Protein AF-A0A1W9Q4X2-F1 (afdb_monomer)

Mean predicted aligned error: 19.1 Å

Structure (mmCIF, N/CA/C/O backbone):
data_AF-A0A1W9Q4X2-F1
#
_entry.id   AF-A0A1W9Q4X2-F1
#
loop_
_atom_site.group_PDB
_atom_site.id
_atom_site.type_symbol
_atom_site.label_atom_id
_atom_site.label_alt_id
_atom_site.label_comp_id
_atom_site.label_asym_id
_atom_site.label_entity_id
_atom_site.label_seq_id
_atom_site.pdbx_PDB_ins_code
_atom_site.Cartn_x
_atom_site.Cartn_y
_atom_site.Cartn_z
_atom_site.occupancy
_atom_site.B_iso_or_equiv
_atom_site.auth_seq_id
_atom_site.auth_comp_id
_atom_site.auth_asym_id
_atom_site.auth_atom_id
_atom_site.pdbx_PDB_model_num
ATOM 1 N N . MET A 1 1 ? 19.276 25.534 -50.585 1.00 35.81 1 MET A N 1
ATOM 2 C CA . MET A 1 1 ? 17.822 25.515 -50.308 1.00 35.81 1 MET A CA 1
ATOM 3 C C . MET A 1 1 ? 17.711 25.171 -48.817 1.00 35.81 1 MET A C 1
ATOM 5 O O . MET A 1 1 ? 17.959 24.020 -48.511 1.00 35.81 1 MET A O 1
ATOM 9 N N . ASN A 1 2 ? 17.671 26.070 -47.815 1.00 31.16 2 ASN A N 1
ATOM 10 C CA . ASN A 1 2 ? 16.910 27.324 -47.585 1.00 31.16 2 ASN A CA 1
ATOM 11 C C . ASN A 1 2 ? 15.407 27.101 -47.837 1.00 31.16 2 ASN A C 1
ATOM 13 O O . ASN A 1 2 ? 15.101 26.752 -48.972 1.00 31.16 2 ASN A O 1
ATOM 17 N N . VAL A 1 3 ? 14.436 27.226 -46.909 1.00 37.56 3 VAL A N 1
ATOM 18 C CA . VAL A 1 3 ? 14.216 27.981 -45.633 1.00 37.56 3 VAL A CA 1
ATOM 19 C C . VAL A 1 3 ? 13.050 27.284 -44.840 1.00 37.56 3 VAL A C 1
ATOM 21 O O . VAL A 1 3 ? 12.374 26.455 -45.450 1.00 37.56 3 VAL A O 1
ATOM 24 N N . PRO A 1 4 ? 12.803 27.556 -43.529 1.00 55.88 4 PRO A N 1
ATOM 25 C CA . PRO A 1 4 ? 11.889 26.821 -42.626 1.00 55.88 4 PRO A CA 1
ATOM 26 C C . PRO A 1 4 ? 10.492 27.475 -42.453 1.00 55.88 4 PRO A C 1
ATOM 28 O O . PRO A 1 4 ? 10.230 28.524 -43.040 1.00 55.88 4 PRO A O 1
ATOM 31 N N . PRO A 1 5 ? 9.598 26.882 -41.634 1.00 39.66 5 PRO A N 1
ATOM 32 C CA . PRO A 1 5 ? 8.808 27.662 -40.659 1.00 39.66 5 PRO A CA 1
ATOM 33 C C . PRO A 1 5 ? 8.647 26.896 -39.322 1.00 39.66 5 PRO A C 1
ATOM 35 O O . PRO A 1 5 ? 8.746 25.677 -39.290 1.00 39.66 5 PRO A O 1
ATOM 38 N N . GLY A 1 6 ? 8.385 27.476 -38.159 1.00 32.50 6 GLY A N 1
ATOM 39 C CA . GLY A 1 6 ? 8.156 28.844 -37.726 1.00 32.50 6 GLY A CA 1
ATOM 40 C C . GLY A 1 6 ? 8.097 28.788 -36.194 1.00 32.50 6 GLY A C 1
ATOM 41 O O . GLY A 1 6 ? 7.530 27.854 -35.628 1.00 32.50 6 GLY A O 1
ATOM 42 N N . GLN A 1 7 ? 8.769 29.732 -35.539 1.00 39.53 7 GLN A N 1
ATOM 43 C CA . GLN A 1 7 ? 8.581 30.021 -34.120 1.00 39.53 7 GLN A CA 1
ATOM 44 C C . GLN A 1 7 ? 7.179 30.588 -33.926 1.00 39.53 7 GLN A C 1
ATOM 46 O O . GLN A 1 7 ? 6.786 31.483 -34.671 1.00 39.53 7 GLN A O 1
ATOM 51 N N . GLU A 1 8 ? 6.474 30.126 -32.898 1.00 34.91 8 GLU A N 1
ATOM 52 C CA . GLU A 1 8 ? 5.373 30.886 -32.319 1.00 34.91 8 GLU A CA 1
ATOM 53 C C . GLU A 1 8 ? 5.649 31.067 -30.829 1.00 34.91 8 GLU A C 1
ATOM 55 O O . GLU A 1 8 ? 5.630 30.130 -30.028 1.00 34.91 8 GLU A O 1
ATOM 60 N N . ASP A 1 9 ? 5.997 32.310 -30.513 1.00 32.16 9 ASP A N 1
ATOM 61 C CA . ASP A 1 9 ? 6.190 32.861 -29.188 1.00 32.16 9 ASP A CA 1
ATOM 62 C C . ASP A 1 9 ? 4.875 32.852 -28.401 1.00 32.16 9 ASP A C 1
ATOM 64 O O . ASP A 1 9 ? 3.871 33.411 -28.840 1.00 32.16 9 ASP A O 1
ATOM 68 N N . PHE A 1 10 ? 4.899 32.323 -27.178 1.00 33.25 10 PHE A N 1
ATOM 69 C CA . PHE A 1 10 ? 3.887 32.631 -26.168 1.00 33.25 10 PHE A CA 1
ATOM 70 C C . PHE A 1 10 ? 4.553 33.276 -24.957 1.00 33.25 10 PHE A C 1
ATOM 72 O O . PHE A 1 10 ? 4.789 32.658 -23.922 1.00 33.25 10 PHE A O 1
ATOM 79 N N . SER A 1 11 ? 4.839 34.569 -25.108 1.00 37.41 11 SER A N 1
ATOM 80 C CA . SER A 1 11 ? 5.006 35.490 -23.990 1.00 37.41 11 SER A CA 1
ATOM 81 C C . SER A 1 11 ? 3.720 36.306 -23.835 1.00 37.41 11 SER A C 1
ATOM 83 O O . SER A 1 11 ? 3.443 37.220 -24.613 1.00 37.41 11 SER A O 1
ATOM 85 N N . SER A 1 12 ? 2.901 35.962 -22.839 1.00 31.00 12 SER A N 1
ATOM 86 C CA . SER A 1 12 ? 1.953 36.894 -22.215 1.00 31.00 12 SER A CA 1
ATOM 87 C C . SER A 1 12 ? 1.504 36.398 -20.839 1.00 31.00 12 SER A C 1
ATOM 89 O O . SER A 1 12 ? 1.129 35.245 -20.663 1.00 31.00 12 SER A O 1
ATOM 91 N N . ALA A 1 13 ? 1.615 37.315 -19.878 1.00 34.28 13 ALA A N 1
ATOM 92 C CA . ALA A 1 13 ? 1.540 37.204 -18.415 1.00 34.28 13 ALA A CA 1
ATOM 93 C C . ALA A 1 13 ? 0.113 36.855 -17.876 1.00 34.28 13 ALA A C 1
ATOM 95 O O . ALA A 1 13 ? -0.794 36.770 -18.702 1.00 34.28 13 ALA A O 1
ATOM 96 N N . PRO A 1 14 ? -0.169 36.686 -16.550 1.00 34.06 14 PRO A N 1
ATOM 97 C CA . PRO A 1 14 ? 0.262 37.556 -15.442 1.00 34.06 14 PRO A CA 1
ATOM 98 C C . PRO A 1 14 ? 0.731 36.854 -14.147 1.00 34.06 14 PRO A C 1
ATOM 100 O O . PRO A 1 14 ? 0.472 35.684 -13.882 1.00 34.06 14 PRO A O 1
ATOM 103 N N . GLY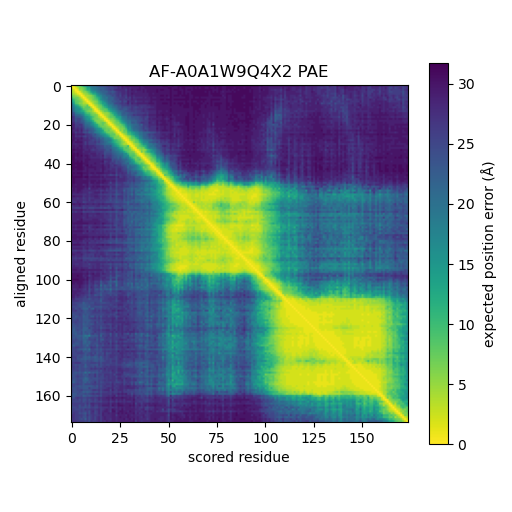 A 1 15 ? 1.436 37.631 -13.320 1.00 36.84 15 GLY A N 1
ATOM 104 C CA . GLY A 1 15 ? 2.062 37.206 -12.072 1.00 36.84 15 GLY A CA 1
ATOM 105 C C . GLY A 1 15 ? 1.114 36.615 -11.026 1.00 36.84 15 GLY A C 1
ATOM 106 O O . GLY A 1 15 ? 0.047 37.156 -10.727 1.00 36.84 15 GLY A O 1
ATOM 107 N N . LEU A 1 16 ? 1.576 35.532 -10.404 1.00 33.09 16 LEU A N 1
ATOM 108 C CA . LEU A 1 16 ? 0.992 34.971 -9.196 1.00 33.09 16 LEU A CA 1
ATOM 109 C C . LEU A 1 16 ? 1.580 35.681 -7.977 1.00 33.09 16 LEU A C 1
ATOM 111 O O . LEU A 1 16 ? 2.773 35.627 -7.685 1.00 33.09 16 LEU A O 1
ATOM 115 N N . ARG A 1 17 ? 0.687 36.402 -7.301 1.00 33.47 17 ARG A N 1
ATOM 116 C CA . ARG A 1 17 ? 0.912 37.104 -6.043 1.00 33.47 17 ARG A CA 1
ATOM 117 C C . ARG A 1 17 ? 1.343 36.095 -4.979 1.00 33.47 17 ARG A C 1
ATOM 119 O O . ARG A 1 17 ? 0.673 35.085 -4.778 1.00 33.47 17 ARG A O 1
ATOM 126 N N . ALA A 1 18 ? 2.416 36.422 -4.266 1.00 36.62 18 ALA A N 1
ATOM 127 C CA . ALA A 1 18 ? 2.775 35.782 -3.012 1.00 36.62 18 ALA A CA 1
ATOM 128 C C . ALA A 1 18 ? 1.631 35.979 -2.003 1.00 36.62 18 ALA A C 1
ATOM 130 O O . ALA A 1 18 ? 1.396 37.084 -1.512 1.00 36.62 18 ALA A O 1
ATOM 131 N N . GLY A 1 19 ? 0.887 34.907 -1.741 1.00 29.67 19 GLY A N 1
ATOM 132 C CA . GLY A 1 19 ? -0.029 34.798 -0.616 1.00 29.67 19 GLY A CA 1
ATOM 133 C C . GLY A 1 19 ? 0.711 34.170 0.555 1.00 29.67 19 GLY A C 1
ATOM 134 O O . GLY A 1 19 ? 0.976 32.973 0.549 1.00 29.67 19 GLY A O 1
ATOM 135 N N . LEU A 1 20 ? 1.065 35.008 1.525 1.00 35.72 20 LEU A N 1
ATOM 136 C CA . LEU A 1 20 ? 1.594 34.638 2.833 1.00 35.72 20 LEU A CA 1
ATOM 137 C C . LEU A 1 20 ? 0.620 33.672 3.530 1.00 35.72 20 LEU A C 1
ATOM 139 O O . LEU A 1 20 ? -0.484 34.075 3.895 1.00 35.72 20 LEU A O 1
ATOM 143 N N . PHE A 1 21 ? 1.029 32.419 3.739 1.00 29.80 21 PHE A N 1
ATOM 144 C CA . PHE A 1 21 ? 0.463 31.591 4.802 1.00 29.80 21 PHE A CA 1
ATOM 145 C C . PHE A 1 21 ? 1.295 31.835 6.056 1.00 29.80 21 PHE A C 1
ATOM 147 O O . PHE A 1 21 ? 2.492 31.556 6.084 1.00 29.80 21 PHE A O 1
ATOM 154 N N . GLY A 1 22 ? 0.646 32.450 7.042 1.00 31.61 22 GLY A N 1
ATOM 155 C CA . GLY A 1 22 ? 1.240 32.825 8.312 1.00 31.61 22 GLY A CA 1
ATOM 156 C C . GLY A 1 22 ? 1.728 31.623 9.110 1.00 31.61 22 GLY A C 1
ATOM 157 O O . GLY A 1 22 ? 1.043 30.608 9.223 1.00 31.61 22 GLY A O 1
ATOM 158 N N . ASP A 1 23 ? 2.931 31.789 9.647 1.00 37.06 23 ASP A N 1
ATOM 159 C CA . ASP A 1 23 ? 3.321 31.522 11.029 1.00 37.06 23 ASP A CA 1
ATOM 160 C C . ASP A 1 23 ? 2.471 30.480 11.774 1.00 37.06 23 ASP A C 1
ATOM 162 O O . ASP A 1 23 ? 1.586 30.811 12.566 1.00 37.06 23 ASP A O 1
ATOM 166 N N . LEU A 1 24 ? 2.810 29.200 11.592 1.00 37.62 24 LEU A N 1
ATOM 167 C CA . LEU A 1 24 ? 2.595 28.208 12.641 1.00 37.62 24 LEU A CA 1
ATOM 168 C C . LEU A 1 24 ? 3.868 28.158 13.485 1.00 37.62 24 LEU A C 1
ATOM 170 O O . LEU A 1 24 ? 4.913 27.666 13.059 1.00 37.62 24 LEU A O 1
ATOM 174 N N . SER A 1 25 ? 3.770 28.768 14.663 1.00 33.81 25 SER A N 1
ATOM 175 C CA . SER A 1 25 ? 4.861 28.961 15.604 1.00 33.81 25 SER A CA 1
ATOM 176 C C . SER A 1 25 ? 5.531 27.647 15.994 1.00 33.81 25 SER A C 1
ATOM 178 O O . SER A 1 25 ? 4.869 26.670 16.346 1.00 33.81 25 SER A O 1
ATOM 180 N N . ALA A 1 26 ? 6.859 27.697 16.026 1.00 43.28 26 ALA A N 1
ATOM 181 C CA . ALA A 1 26 ? 7.715 26.780 16.753 1.00 43.28 26 ALA A CA 1
ATOM 182 C C . ALA A 1 26 ? 7.256 26.621 18.212 1.00 43.28 26 ALA A C 1
ATOM 184 O O . ALA A 1 26 ? 7.117 27.603 18.940 1.00 43.28 26 ALA A O 1
ATOM 185 N N . GLY A 1 27 ? 7.063 25.375 18.632 1.00 43.72 27 GLY A N 1
ATOM 186 C CA . GLY A 1 27 ? 6.707 25.033 20.003 1.00 43.72 27 GLY A CA 1
ATOM 187 C C . GLY A 1 27 ? 6.200 23.605 20.086 1.00 43.72 27 GLY A C 1
ATOM 188 O O . GLY A 1 27 ? 4.998 23.399 20.141 1.00 43.72 27 GLY A O 1
ATOM 189 N N . ASP A 1 28 ? 7.121 22.646 19.953 1.00 33.59 28 ASP A N 1
ATOM 190 C CA . ASP A 1 28 ? 7.201 21.412 20.753 1.00 33.59 28 ASP A CA 1
ATOM 191 C C . ASP A 1 28 ? 7.980 20.342 19.984 1.00 33.59 28 ASP A C 1
ATOM 193 O O . ASP A 1 28 ? 7.478 19.552 19.185 1.00 33.59 28 ASP A O 1
ATOM 197 N N . THR A 1 29 ? 9.283 20.342 20.244 1.00 42.09 29 THR A N 1
ATOM 198 C CA . THR A 1 29 ? 10.215 19.273 19.908 1.00 42.09 29 THR A CA 1
ATOM 199 C C . THR A 1 29 ? 9.759 17.956 20.531 1.00 42.09 29 THR A C 1
ATOM 201 O O . THR A 1 29 ? 9.874 17.769 21.740 1.00 42.09 29 THR A O 1
ATOM 204 N N . CYS A 1 30 ? 9.320 17.011 19.705 1.00 34.38 30 CYS A N 1
ATOM 205 C CA . CYS A 1 30 ? 9.275 15.596 20.063 1.00 34.38 30 CYS A CA 1
ATOM 206 C C . CYS A 1 30 ? 10.410 14.872 19.319 1.00 34.38 30 CYS A C 1
ATOM 208 O O . CYS A 1 30 ? 10.348 14.744 18.095 1.00 34.38 30 CYS A O 1
ATOM 210 N N . PRO A 1 31 ? 11.469 14.416 20.014 1.00 41.41 31 PRO A N 1
ATOM 211 C CA . PRO A 1 31 ? 12.578 13.723 19.386 1.00 41.41 31 PRO A CA 1
ATOM 212 C C . PRO A 1 31 ? 12.198 12.251 19.233 1.00 41.41 31 PRO A C 1
ATOM 214 O O . PRO A 1 31 ? 12.458 11.440 20.119 1.00 41.41 31 PRO A O 1
ATOM 217 N N . LEU A 1 32 ? 11.584 11.885 18.111 1.00 39.34 32 LEU A N 1
ATOM 218 C CA . LEU A 1 32 ? 11.519 10.483 17.715 1.00 39.34 32 LEU A CA 1
ATOM 219 C C . LEU A 1 32 ? 12.571 10.231 16.649 1.00 39.34 32 LEU A C 1
ATOM 221 O O . LEU A 1 32 ? 12.445 10.604 15.486 1.00 39.34 32 LEU A O 1
ATOM 225 N N . ARG A 1 33 ? 13.656 9.627 17.134 1.00 32.47 33 ARG A N 1
ATOM 226 C CA . ARG A 1 33 ? 14.722 9.035 16.343 1.00 32.47 33 ARG A CA 1
ATOM 227 C C . ARG A 1 33 ? 14.098 8.105 15.310 1.00 32.47 33 ARG A C 1
ATOM 229 O O . ARG A 1 33 ? 13.441 7.130 15.662 1.00 32.47 33 ARG A O 1
ATOM 236 N N . ILE A 1 34 ? 14.344 8.434 14.050 1.00 34.91 34 ILE A N 1
ATOM 237 C CA . ILE A 1 34 ? 14.259 7.517 12.924 1.00 34.91 34 ILE A CA 1
ATOM 238 C C . ILE A 1 34 ? 15.285 6.420 13.222 1.00 34.91 34 ILE A C 1
ATOM 240 O O . ILE A 1 34 ? 16.482 6.632 13.051 1.00 34.91 34 ILE A O 1
ATOM 244 N N . LEU A 1 35 ? 14.827 5.302 13.779 1.00 36.19 35 LEU A N 1
ATOM 245 C CA . LEU A 1 35 ? 15.576 4.056 13.749 1.00 36.19 35 LEU A CA 1
ATOM 246 C C . LEU A 1 35 ? 15.017 3.233 12.592 1.00 36.19 35 LEU A C 1
ATOM 248 O O . LEU A 1 35 ? 13.874 2.782 12.623 1.00 36.19 35 LEU A O 1
ATOM 252 N N . ASP A 1 36 ? 15.859 3.132 11.569 1.00 30.41 36 ASP A N 1
ATOM 253 C CA . ASP A 1 36 ? 16.130 1.916 10.812 1.00 30.41 36 ASP A CA 1
ATOM 254 C C . ASP A 1 36 ? 14.921 1.244 10.157 1.00 30.41 36 ASP A C 1
ATOM 256 O O . ASP A 1 36 ? 14.507 0.127 10.463 1.00 30.41 36 ASP A O 1
ATOM 260 N N . PHE A 1 37 ? 14.414 1.930 9.135 1.00 36.59 37 PHE A N 1
ATOM 261 C CA . PHE A 1 37 ? 13.802 1.274 7.991 1.00 36.59 37 PHE A CA 1
ATOM 262 C C . PHE A 1 37 ? 14.929 0.598 7.199 1.00 36.59 37 PHE A C 1
ATOM 264 O O . PHE A 1 37 ? 15.594 1.279 6.429 1.00 36.59 37 PHE A O 1
ATOM 271 N N . VAL A 1 38 ? 15.198 -0.688 7.448 1.00 38.19 38 VAL A N 1
ATOM 272 C CA . VAL A 1 38 ? 15.688 -1.694 6.479 1.00 38.19 38 VAL A CA 1
ATOM 273 C C . VAL A 1 38 ? 16.029 -2.996 7.217 1.00 38.19 38 VAL A C 1
ATOM 275 O O . VAL A 1 38 ? 16.723 -3.007 8.225 1.00 38.19 38 VAL A O 1
ATOM 278 N N . GLU A 1 39 ? 15.559 -4.098 6.630 1.00 44.16 39 GLU A N 1
ATOM 279 C CA . GLU A 1 39 ? 15.935 -5.492 6.905 1.00 44.16 39 GLU A CA 1
ATOM 280 C C . GLU A 1 39 ? 15.103 -6.300 7.918 1.00 44.16 39 GLU A C 1
ATOM 282 O O . GLU A 1 39 ? 15.622 -6.992 8.789 1.00 44.16 39 GLU A O 1
ATOM 287 N N . LEU A 1 40 ? 13.787 -6.370 7.686 1.00 36.53 40 LEU A N 1
ATOM 288 C CA . LEU A 1 40 ? 13.039 -7.590 8.011 1.00 36.53 40 LEU A CA 1
ATOM 289 C C . LEU A 1 40 ? 13.072 -8.538 6.807 1.00 36.53 40 LEU A C 1
ATOM 291 O O . LEU A 1 40 ? 12.227 -8.496 5.914 1.00 36.53 40 LEU A O 1
ATOM 295 N N . ARG A 1 41 ? 14.086 -9.411 6.802 1.00 40.50 41 ARG A N 1
ATOM 296 C CA . ARG A 1 41 ? 14.029 -10.704 6.112 1.00 40.50 41 ARG A CA 1
ATOM 297 C C . ARG A 1 41 ? 12.772 -11.440 6.589 1.00 40.50 41 ARG A C 1
ATOM 299 O O . ARG A 1 41 ? 12.608 -11.649 7.788 1.00 40.50 41 ARG A O 1
ATOM 306 N N . LEU A 1 42 ? 11.901 -11.828 5.659 1.00 43.16 42 LEU A N 1
ATOM 307 C CA . LEU A 1 42 ? 10.737 -12.672 5.939 1.00 43.16 42 LEU A CA 1
ATOM 308 C C . LEU A 1 42 ? 11.178 -14.015 6.555 1.00 43.16 42 LEU A C 1
ATOM 310 O O . LEU A 1 42 ? 11.938 -14.737 5.902 1.00 43.16 42 LEU A O 1
ATOM 314 N N . PRO A 1 43 ? 10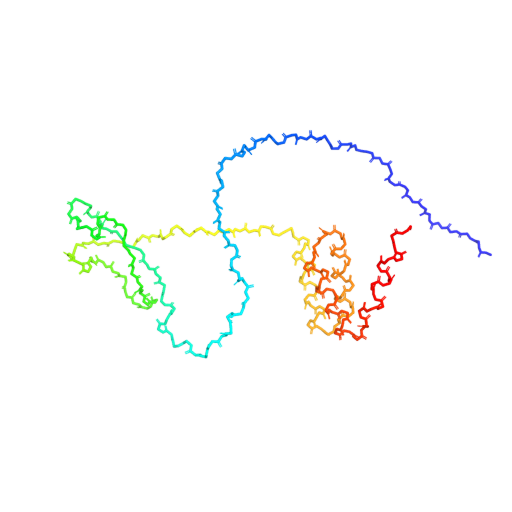.685 -14.407 7.745 1.00 43.22 43 PRO A N 1
ATOM 315 C CA . PRO A 1 43 ? 10.689 -15.806 8.141 1.00 43.22 43 PRO A CA 1
ATOM 316 C C . PRO A 1 43 ? 9.550 -16.569 7.428 1.00 43.22 43 PRO A C 1
ATOM 318 O O . PRO A 1 43 ? 8.555 -15.966 7.010 1.00 43.22 43 PRO A O 1
ATOM 321 N N . PRO A 1 44 ? 9.695 -17.893 7.244 1.00 54.19 44 PRO A N 1
ATOM 322 C CA . PRO A 1 44 ? 8.765 -18.697 6.466 1.00 54.19 44 PRO A CA 1
ATOM 323 C C . PRO A 1 44 ? 7.504 -19.060 7.269 1.00 54.19 44 PRO A C 1
ATOM 325 O O . PRO A 1 44 ? 7.572 -19.329 8.462 1.00 54.19 44 PRO A O 1
ATOM 328 N N . LEU A 1 45 ? 6.379 -19.138 6.549 1.00 43.47 45 LEU A N 1
ATOM 329 C CA . LEU A 1 45 ? 5.113 -19.786 6.924 1.00 43.47 45 LEU A CA 1
ATOM 330 C C . LEU A 1 45 ? 4.472 -19.308 8.237 1.00 43.47 45 LEU A C 1
ATOM 332 O O . LEU A 1 45 ? 4.431 -20.026 9.232 1.00 43.47 45 LEU A O 1
ATOM 336 N N . ILE A 1 46 ? 3.857 -18.126 8.180 1.00 47.97 46 ILE A N 1
ATOM 337 C CA . ILE A 1 46 ? 2.862 -17.690 9.164 1.00 47.97 46 ILE A CA 1
ATOM 338 C C . ILE A 1 46 ? 1.641 -18.607 9.009 1.00 47.97 46 ILE A C 1
ATOM 340 O O . ILE A 1 46 ? 0.847 -18.470 8.077 1.00 47.97 46 ILE A O 1
ATOM 344 N N . SER A 1 47 ? 1.504 -19.587 9.899 1.00 43.12 47 SER A N 1
ATOM 345 C CA . SER A 1 47 ? 0.233 -20.269 10.137 1.00 43.12 47 SER A CA 1
ATOM 346 C C . SER A 1 47 ? -0.857 -19.218 10.373 1.00 43.12 47 SER A C 1
ATOM 348 O O . SER A 1 47 ? -0.621 -18.258 11.101 1.00 43.12 47 SER A O 1
ATOM 350 N N . HIS A 1 48 ? -2.048 -19.403 9.791 1.00 51.91 48 HIS A N 1
ATOM 351 C CA . HIS A 1 48 ? -3.225 -18.507 9.856 1.00 51.91 48 HIS A CA 1
ATOM 352 C C . HIS A 1 48 ? -3.654 -18.026 11.269 1.00 51.91 48 HIS A C 1
ATOM 354 O O . HIS A 1 48 ? -4.606 -17.260 11.394 1.00 51.91 48 HIS A O 1
ATOM 360 N N . GLU A 1 49 ? -2.981 -18.469 12.327 1.00 48.88 49 GLU A N 1
ATOM 361 C CA . GLU A 1 49 ? -3.214 -18.110 13.723 1.00 48.88 49 GLU A CA 1
ATOM 362 C C . GLU A 1 49 ? -2.755 -16.677 14.074 1.00 48.88 49 GLU A C 1
ATOM 364 O O . GLU A 1 49 ? -3.365 -16.032 14.921 1.00 48.88 49 GLU A O 1
ATOM 369 N N . GLU A 1 50 ? -1.713 -16.143 13.421 1.00 53.84 50 GLU A N 1
ATOM 370 C CA . GLU A 1 50 ? -1.026 -14.910 13.872 1.00 53.84 50 GLU A CA 1
ATOM 371 C C . GLU A 1 50 ? -1.576 -13.590 13.299 1.00 53.84 50 GLU A C 1
ATOM 373 O O . GLU A 1 50 ? -1.125 -12.514 13.682 1.00 53.84 50 GLU A O 1
ATOM 378 N N . THR A 1 51 ? -2.577 -13.631 12.413 1.00 58.69 51 THR A N 1
ATOM 379 C CA . THR A 1 51 ? -3.161 -12.426 11.773 1.00 58.69 51 THR A CA 1
ATOM 380 C C . THR A 1 51 ? -4.617 -12.176 12.169 1.00 58.69 51 THR A C 1
ATOM 382 O O . THR A 1 51 ? -5.418 -11.648 11.394 1.00 58.69 51 THR A O 1
ATOM 385 N N . ALA A 1 52 ? -4.992 -12.550 13.393 1.00 70.19 52 ALA A N 1
ATOM 386 C CA . ALA A 1 52 ? -6.319 -12.252 13.912 1.00 70.19 52 ALA A CA 1
ATOM 387 C C . ALA A 1 52 ? -6.490 -10.730 14.122 1.00 70.19 52 ALA A C 1
ATOM 389 O O . ALA A 1 52 ? -5.651 -10.098 14.769 1.00 70.19 52 ALA A O 1
ATOM 390 N N . PRO A 1 53 ? -7.560 -10.109 13.589 1.00 78.31 53 PRO A N 1
ATOM 391 C CA . PRO A 1 53 ? -7.803 -8.689 13.795 1.00 78.31 53 PRO A CA 1
ATOM 392 C C . PRO A 1 53 ? -8.063 -8.389 15.269 1.00 78.31 53 PRO A C 1
ATOM 394 O O . PRO A 1 53 ? -8.742 -9.137 15.981 1.00 78.31 53 PRO A O 1
ATOM 397 N N . SER A 1 54 ? -7.603 -7.226 15.706 1.00 79.69 54 SER A N 1
ATOM 398 C CA . SER A 1 54 ? -7.954 -6.710 17.014 1.00 79.69 54 SER A CA 1
ATOM 399 C C . SER A 1 54 ? -9.335 -6.033 16.960 1.00 79.69 54 SER A C 1
ATOM 401 O O . SER A 1 54 ? -9.645 -5.227 16.077 1.00 79.69 54 SER A O 1
ATOM 403 N N . ARG A 1 55 ? -10.242 -6.437 17.857 1.00 86.94 55 ARG A N 1
ATOM 404 C CA . ARG A 1 55 ? -11.628 -5.946 17.937 1.00 86.94 55 ARG A CA 1
ATOM 405 C C . ARG A 1 55 ? -11.829 -5.217 19.262 1.00 86.94 55 ARG A C 1
ATOM 407 O O . ARG A 1 55 ? -11.435 -5.721 20.307 1.00 86.94 55 ARG A O 1
ATOM 414 N N . GLN A 1 56 ? -12.480 -4.055 19.226 1.00 88.69 56 GLN A N 1
ATOM 415 C CA . GLN A 1 56 ? -12.752 -3.248 20.420 1.00 88.69 56 GLN A CA 1
ATOM 416 C C . GLN A 1 56 ? -14.198 -3.404 20.888 1.00 88.69 56 GLN A C 1
ATOM 418 O O . GLN A 1 56 ? -15.119 -3.447 20.069 1.00 88.69 56 GLN A O 1
ATOM 423 N N . TYR A 1 57 ? -14.398 -3.435 22.203 1.00 90.81 57 TYR A N 1
ATOM 424 C CA . TYR A 1 57 ? -15.696 -3.621 22.847 1.00 90.81 57 TYR A CA 1
ATOM 425 C C . TYR A 1 57 ? -15.884 -2.647 24.015 1.00 90.81 57 TYR A C 1
ATOM 427 O O . TYR A 1 57 ? -14.917 -2.232 24.652 1.00 90.81 57 TYR A O 1
ATOM 435 N N . GLU A 1 58 ? -17.133 -2.292 24.312 1.00 91.06 58 GLU A N 1
ATOM 436 C CA . GLU A 1 58 ? -17.514 -1.506 25.496 1.00 91.06 58 GLU A CA 1
ATOM 437 C C . GLU A 1 58 ? -18.803 -2.056 26.124 1.00 91.06 58 GLU A C 1
ATOM 439 O O . GLU A 1 58 ? -19.623 -2.664 25.429 1.00 91.06 58 GLU A O 1
ATOM 444 N N . ALA A 1 59 ? -19.009 -1.841 27.427 1.00 92.88 59 ALA A N 1
ATOM 445 C CA . ALA A 1 59 ? -20.262 -2.206 28.089 1.00 92.88 59 ALA A CA 1
ATOM 446 C C . ALA A 1 59 ? -21.457 -1.416 27.533 1.00 92.88 59 ALA A C 1
ATOM 448 O O . ALA A 1 59 ? -21.369 -0.207 27.306 1.00 92.88 59 ALA A O 1
ATOM 449 N N . ILE A 1 60 ? -22.601 -2.094 27.387 1.00 89.56 60 ILE A N 1
ATOM 450 C CA . ILE A 1 60 ? -23.872 -1.437 27.047 1.00 89.56 60 ILE A CA 1
ATOM 451 C C . ILE A 1 60 ? -24.330 -0.562 28.223 1.00 89.56 60 ILE A C 1
ATOM 453 O O . ILE A 1 60 ? -24.637 0.615 28.040 1.00 89.56 60 ILE A O 1
ATOM 457 N N . ASP A 1 61 ? -24.295 -1.114 29.440 1.00 88.69 61 ASP A N 1
ATOM 458 C CA . ASP A 1 61 ? -24.640 -0.406 30.674 1.00 88.69 61 ASP A CA 1
ATOM 459 C C . ASP A 1 61 ? -23.393 0.005 31.455 1.00 88.69 61 ASP A C 1
ATOM 461 O O . ASP A 1 61 ? -22.872 -0.745 32.281 1.00 88.69 61 ASP A O 1
ATOM 465 N N . ARG A 1 62 ? -22.946 1.249 31.252 1.00 82.81 62 ARG A N 1
ATOM 466 C CA . ARG A 1 62 ? -21.760 1.803 31.933 1.00 82.81 62 ARG A CA 1
ATOM 467 C C . ARG A 1 62 ? -21.894 1.890 33.455 1.00 82.81 62 ARG A C 1
ATOM 469 O O . ARG A 1 62 ? -20.888 1.884 34.149 1.00 82.81 62 ARG A O 1
ATOM 476 N N . ARG A 1 63 ? -23.120 1.957 33.985 1.00 84.94 63 ARG A N 1
ATOM 477 C CA . ARG A 1 63 ? -23.376 2.019 35.438 1.00 84.94 63 ARG A CA 1
ATOM 478 C C . ARG A 1 63 ? -23.076 0.701 36.155 1.00 84.94 63 ARG A C 1
ATOM 480 O O . ARG A 1 63 ? -22.710 0.728 37.320 1.00 84.94 63 ARG A O 1
ATOM 487 N N . ASN A 1 64 ? -23.211 -0.418 35.444 1.00 86.00 64 ASN A N 1
ATOM 488 C CA . ASN A 1 64 ? -22.962 -1.770 35.953 1.00 86.00 64 ASN A CA 1
ATOM 489 C C . ASN A 1 64 ? -21.675 -2.365 35.361 1.00 86.00 64 ASN A C 1
ATOM 491 O O . ASN A 1 64 ? -21.467 -3.578 35.390 1.00 86.00 64 ASN A O 1
ATOM 495 N N . ALA A 1 65 ? -20.837 -1.524 34.754 1.00 87.12 65 ALA A N 1
ATOM 496 C CA . ALA A 1 65 ? -19.613 -1.957 34.112 1.00 87.12 65 ALA A CA 1
ATOM 497 C C . ALA A 1 65 ? -18.501 -2.164 35.148 1.00 87.12 65 ALA A C 1
ATOM 499 O O . ALA A 1 65 ? -18.360 -1.391 36.095 1.00 87.12 65 ALA A O 1
ATOM 500 N N . CYS A 1 66 ? -17.694 -3.208 34.957 1.00 90.94 66 CYS A N 1
ATOM 501 C CA . CYS A 1 66 ? -16.473 -3.410 35.730 1.00 90.94 66 CYS A CA 1
ATOM 502 C C . CYS A 1 66 ? -15.344 -2.528 35.181 1.00 90.94 66 CYS A C 1
ATOM 504 O O . CYS A 1 66 ? -15.461 -1.968 34.095 1.00 90.94 66 CYS A O 1
ATOM 506 N N . ASN A 1 67 ? -14.208 -2.470 35.874 1.00 88.44 67 ASN A N 1
ATOM 507 C CA . ASN A 1 67 ? -13.060 -1.664 35.439 1.00 88.44 67 ASN A CA 1
ATOM 508 C C . ASN A 1 67 ? -12.570 -2.006 34.016 1.00 88.44 67 ASN A C 1
ATOM 510 O O . ASN A 1 67 ? -12.072 -1.124 33.323 1.00 88.44 67 ASN A O 1
ATOM 514 N N . THR A 1 68 ? -12.755 -3.250 33.557 1.00 86.25 68 THR A N 1
ATOM 515 C CA . THR A 1 68 ? -12.383 -3.688 32.201 1.00 86.25 68 THR A CA 1
ATOM 516 C C . THR A 1 68 ? -13.357 -3.192 31.130 1.00 86.25 68 THR A C 1
ATOM 518 O O . THR A 1 68 ? -12.926 -2.707 30.090 1.00 86.25 68 THR A O 1
ATOM 521 N N . CYS A 1 69 ? -14.672 -3.312 31.355 1.00 89.00 69 CYS A N 1
ATOM 522 C CA . CYS A 1 69 ? -15.692 -2.973 30.352 1.00 89.00 69 CYS A CA 1
ATOM 523 C C . CYS A 1 69 ? -16.295 -1.569 30.507 1.00 89.00 69 CYS A C 1
ATOM 525 O O . CYS A 1 69 ? -17.057 -1.138 29.640 1.00 89.00 69 CYS A O 1
ATOM 527 N N . ALA A 1 70 ? -15.963 -0.855 31.590 1.00 88.00 70 ALA A N 1
ATOM 528 C CA . ALA A 1 70 ? -16.308 0.553 31.778 1.00 88.00 70 ALA A CA 1
ATOM 529 C C . ALA A 1 70 ? -15.587 1.436 30.750 1.00 88.00 70 ALA A C 1
ATOM 531 O O . ALA A 1 70 ? -16.159 2.414 30.266 1.00 88.00 70 ALA A O 1
ATOM 532 N N . GLY A 1 71 ? -14.352 1.062 30.400 1.00 84.94 71 GLY A N 1
ATOM 533 C CA . GLY A 1 71 ? -13.621 1.576 29.248 1.00 84.94 71 GLY A CA 1
ATOM 534 C C . GLY A 1 71 ? -13.817 0.719 27.993 1.00 84.94 71 GLY A C 1
ATOM 535 O O . GLY A 1 71 ? -14.551 -0.270 27.989 1.00 84.94 71 GLY A O 1
ATOM 536 N N . ARG A 1 72 ? -13.129 1.101 26.912 1.00 88.06 72 ARG A N 1
ATOM 537 C CA . ARG A 1 72 ? -12.982 0.235 25.736 1.00 88.06 72 ARG A CA 1
ATOM 538 C C . ARG A 1 72 ? -11.887 -0.784 26.019 1.00 88.06 72 ARG A C 1
ATOM 540 O O . ARG A 1 72 ? -10.805 -0.392 26.448 1.00 88.06 72 ARG A O 1
ATOM 547 N N . PHE A 1 73 ? -12.152 -2.052 25.744 1.00 88.81 73 PHE A N 1
ATOM 548 C CA . PHE A 1 73 ? -11.139 -3.103 25.791 1.00 88.81 73 PHE A CA 1
ATOM 549 C C . PHE A 1 73 ? -10.998 -3.761 24.424 1.00 88.81 73 PHE A C 1
ATOM 551 O O . PHE A 1 73 ? -11.934 -3.770 23.622 1.00 88.81 73 PHE A O 1
ATOM 558 N N . GLU A 1 74 ? -9.810 -4.287 24.158 1.00 88.81 74 GLU A N 1
ATOM 559 C CA . GLU A 1 74 ? -9.448 -4.895 22.885 1.00 88.81 74 GLU A CA 1
ATOM 560 C C . GLU A 1 74 ? -9.247 -6.400 23.058 1.00 88.81 74 GLU A C 1
ATOM 562 O O . GLU A 1 74 ? -8.665 -6.853 24.042 1.00 88.81 74 GLU A O 1
ATOM 567 N N . VAL A 1 75 ? -9.759 -7.172 22.103 1.00 88.44 75 VAL A N 1
ATOM 568 C CA . VAL A 1 75 ? -9.611 -8.625 22.046 1.00 88.44 75 VAL A CA 1
ATOM 569 C C . VAL A 1 75 ? -9.116 -8.995 20.657 1.00 88.44 75 VAL A C 1
ATOM 571 O O . VAL A 1 75 ? -9.718 -8.606 19.653 1.00 88.44 75 VAL A O 1
ATOM 574 N N . ILE A 1 76 ? -8.024 -9.755 20.604 1.00 86.94 76 ILE A N 1
ATOM 575 C CA . ILE A 1 76 ? -7.566 -10.410 19.380 1.00 86.94 76 ILE A CA 1
ATOM 576 C C . ILE A 1 76 ? -8.504 -11.584 19.136 1.00 86.94 76 ILE A C 1
ATOM 578 O O . ILE A 1 76 ? -8.622 -12.475 19.975 1.00 86.94 76 ILE A O 1
ATOM 582 N N . GLN A 1 77 ? -9.213 -11.555 18.017 1.00 82.69 77 GLN A N 1
ATOM 583 C CA . GLN A 1 77 ? -10.242 -12.538 17.720 1.00 82.69 77 GLN A CA 1
ATOM 584 C C . GLN A 1 77 ? -10.144 -12.954 16.259 1.00 82.69 77 GLN A C 1
ATOM 586 O O . GLN A 1 77 ? -9.981 -12.093 15.392 1.00 82.69 77 GLN A O 1
ATOM 591 N N . ARG A 1 78 ? -10.271 -14.255 15.967 1.00 83.69 78 ARG A N 1
ATOM 592 C CA . ARG A 1 78 ? -10.235 -14.729 14.579 1.00 83.69 78 ARG A CA 1
ATOM 593 C C . ARG A 1 78 ? -11.404 -14.126 13.806 1.00 83.69 78 ARG A C 1
ATOM 595 O O . ARG A 1 78 ? -12.441 -13.776 14.372 1.00 83.69 78 ARG A O 1
ATOM 602 N N . MET A 1 79 ? -11.250 -14.003 12.491 1.00 81.06 79 MET A N 1
ATOM 603 C CA . MET A 1 79 ? -12.322 -13.473 11.644 1.00 81.06 79 MET A CA 1
ATOM 604 C C . MET A 1 79 ? -13.614 -14.288 11.776 1.00 81.06 79 MET A C 1
ATOM 606 O O . MET A 1 79 ? -14.679 -13.687 11.919 1.00 81.06 79 MET A O 1
ATOM 610 N N . ASP A 1 80 ? -13.485 -15.615 11.831 1.00 86.75 80 ASP A N 1
ATOM 611 C CA . ASP A 1 80 ? -14.602 -16.565 11.868 1.00 86.75 80 ASP A CA 1
ATOM 612 C C . ASP A 1 80 ? -15.233 -16.731 13.259 1.00 86.75 80 ASP A C 1
ATOM 614 O O . ASP A 1 80 ? -16.310 -17.314 13.384 1.00 86.75 80 ASP A O 1
ATOM 618 N N . ASP A 1 81 ? -14.597 -16.203 14.310 1.00 85.88 81 ASP A N 1
ATOM 619 C CA . ASP A 1 81 ? -15.137 -16.315 15.660 1.00 85.88 81 ASP A CA 1
ATOM 620 C C . ASP A 1 81 ? -16.321 -15.345 15.858 1.00 85.88 81 ASP A C 1
ATOM 622 O O . ASP A 1 81 ? -16.243 -14.162 15.469 1.00 85.88 81 ASP A O 1
ATOM 626 N N . PRO A 1 82 ? -17.399 -15.799 16.528 1.00 87.38 82 PRO A N 1
ATOM 627 C CA . PRO A 1 82 ? -18.573 -14.979 16.806 1.00 87.38 82 PRO A CA 1
ATOM 628 C C . PRO A 1 82 ? -18.225 -13.806 17.725 1.00 87.38 82 PRO A C 1
ATOM 630 O O . PRO A 1 82 ? -17.435 -13.949 18.653 1.00 87.38 82 PRO A O 1
ATOM 633 N N . LEU A 1 83 ? -18.823 -12.637 17.490 1.00 88.06 83 LEU A N 1
ATOM 634 C CA . LEU A 1 83 ? -18.571 -11.441 18.301 1.00 88.06 83 LEU A CA 1
ATOM 635 C C . LEU A 1 83 ? -18.859 -11.681 19.789 1.00 88.06 83 LEU A C 1
ATOM 637 O O . LEU A 1 83 ? -19.760 -12.434 20.150 1.00 88.06 83 LEU A O 1
ATOM 641 N N . LEU A 1 84 ? -18.095 -11.011 20.654 1.00 89.75 84 LEU A N 1
ATOM 642 C CA . LEU A 1 84 ? -18.367 -11.044 22.086 1.00 89.75 84 LEU A CA 1
ATOM 643 C C . LEU A 1 84 ? -19.610 -10.203 22.397 1.00 89.75 84 LEU A C 1
ATOM 645 O O . LEU A 1 84 ? -19.606 -8.991 22.182 1.00 89.75 84 LEU A O 1
ATOM 649 N N . ASP A 1 85 ? -20.621 -10.847 22.980 1.00 91.50 85 ASP A N 1
ATOM 650 C CA . ASP A 1 85 ? -21.827 -10.193 23.509 1.00 91.50 85 ASP A CA 1
ATOM 651 C C . ASP A 1 85 ? -21.755 -9.960 25.028 1.00 91.50 85 ASP A C 1
ATOM 653 O O . ASP A 1 85 ? -22.548 -9.204 25.595 1.00 91.50 85 ASP A O 1
ATOM 657 N N . VAL A 1 86 ? -20.791 -10.594 25.706 1.00 93.62 86 VAL A N 1
ATOM 658 C CA . VAL A 1 86 ? -20.567 -10.486 27.155 1.00 93.62 86 VAL A CA 1
ATOM 659 C C . VAL A 1 86 ? -19.106 -10.189 27.484 1.00 93.62 86 VAL A C 1
ATOM 661 O O . VAL A 1 86 ? -18.185 -10.603 26.781 1.00 93.62 86 VAL A O 1
ATOM 664 N N . CYS A 1 87 ? -18.882 -9.458 28.573 1.00 91.69 87 CYS A N 1
ATOM 665 C CA . CYS A 1 87 ? -17.551 -9.167 29.080 1.00 91.69 87 CYS A CA 1
ATOM 666 C C . CYS A 1 87 ? -16.929 -10.439 29.683 1.00 91.69 87 CYS A C 1
ATOM 668 O O . CYS A 1 87 ? -17.531 -11.019 30.589 1.00 91.69 87 CYS A O 1
ATOM 670 N N . PRO A 1 88 ? -15.705 -10.831 29.288 1.00 89.38 88 PRO A N 1
ATOM 671 C CA . PRO A 1 88 ? -15.050 -12.021 29.835 1.00 89.38 88 PRO A CA 1
ATOM 672 C C . PRO A 1 88 ? -14.681 -11.886 31.322 1.00 89.38 88 PRO A C 1
ATOM 674 O O . PRO A 1 88 ? -14.489 -12.891 31.995 1.00 89.38 88 PRO A O 1
ATOM 677 N N . SER A 1 89 ? -14.591 -10.662 31.859 1.00 89.50 89 SER A N 1
ATOM 678 C CA . SER A 1 89 ? -14.236 -10.430 33.267 1.00 89.50 89 SER A CA 1
ATOM 679 C C . SER A 1 89 ? -15.434 -10.429 34.221 1.00 89.50 89 SER A C 1
ATOM 681 O O . SER A 1 89 ? -15.280 -10.820 35.372 1.00 89.50 89 SER A O 1
ATOM 683 N N . CYS A 1 90 ? -16.608 -9.951 33.792 1.00 90.56 90 CYS A N 1
ATOM 684 C CA . CYS A 1 90 ? -17.767 -9.774 34.684 1.00 90.56 90 CYS A CA 1
ATOM 685 C C . CYS A 1 90 ? -19.098 -10.316 34.145 1.00 90.56 90 CYS A C 1
ATOM 687 O O . CYS A 1 90 ? -20.099 -10.250 34.850 1.00 90.56 90 CYS A O 1
ATOM 689 N N . GLY A 1 91 ? -19.148 -10.810 32.905 1.00 90.31 91 GLY A N 1
ATOM 690 C CA . GLY A 1 91 ? -20.369 -11.333 32.280 1.00 90.31 91 GLY A CA 1
ATOM 691 C C . GLY A 1 91 ? -21.380 -10.274 31.820 1.00 90.31 91 GLY A C 1
ATOM 692 O O . GLY A 1 91 ? -22.403 -10.627 31.237 1.00 90.31 91 GLY A O 1
ATOM 693 N N . GLN A 1 92 ? -21.114 -8.981 32.034 1.00 91.75 92 GLN A N 1
ATOM 694 C CA . GLN A 1 92 ? -22.016 -7.903 31.620 1.00 91.75 92 GLN A CA 1
ATOM 695 C C . GLN A 1 92 ? -22.099 -7.795 30.093 1.00 91.75 92 GLN A C 1
ATOM 697 O O . GLN A 1 92 ? -21.104 -8.016 29.406 1.00 91.75 92 GLN A O 1
ATOM 702 N N . LYS A 1 93 ? -23.260 -7.402 29.555 1.00 93.88 93 LYS A N 1
ATOM 703 C CA . LYS A 1 93 ? -23.444 -7.239 28.105 1.00 93.88 93 LYS A CA 1
ATOM 704 C C . LYS A 1 93 ? -22.521 -6.162 27.527 1.00 93.88 93 LYS A C 1
ATOM 706 O O . LYS A 1 93 ? -22.488 -5.031 28.026 1.00 93.88 93 LYS A O 1
ATOM 711 N N . VAL A 1 94 ? -21.819 -6.499 26.450 1.00 93.81 94 VAL A N 1
ATOM 712 C CA . VAL A 1 94 ? -20.925 -5.597 25.711 1.00 93.81 94 VAL A CA 1
ATOM 713 C C . VAL A 1 94 ? -21.373 -5.468 24.260 1.00 93.81 94 VAL A C 1
ATOM 715 O O . VAL A 1 94 ? -22.151 -6.274 23.760 1.00 93.81 94 VAL A O 1
ATOM 718 N N . ARG A 1 95 ? -20.890 -4.431 23.580 1.00 91.00 95 ARG A N 1
ATOM 719 C CA . ARG A 1 95 ? -21.069 -4.241 22.140 1.00 91.00 95 ARG A CA 1
ATOM 720 C C . ARG A 1 95 ? -19.731 -3.972 21.474 1.00 91.00 95 ARG A C 1
ATOM 722 O O . ARG A 1 95 ? -18.868 -3.318 22.064 1.00 91.00 95 ARG A O 1
ATOM 729 N N . LYS A 1 96 ? -19.580 -4.427 20.230 1.00 89.81 96 LYS A N 1
ATOM 730 C CA . LYS A 1 96 ? -18.436 -4.063 19.391 1.00 89.81 96 LYS A CA 1
ATOM 731 C C . LYS A 1 96 ? -18.475 -2.566 19.097 1.00 89.81 96 LYS A C 1
ATOM 733 O O . LYS A 1 96 ? -19.499 -2.029 18.676 1.00 89.81 96 LYS A O 1
ATOM 738 N N . VAL A 1 97 ? -17.341 -1.909 19.276 1.00 87.19 97 VAL A N 1
ATOM 739 C CA . VAL A 1 97 ? -17.125 -0.525 18.868 1.00 87.19 97 VAL A CA 1
ATOM 740 C C . VAL A 1 97 ? -16.394 -0.543 17.532 1.00 87.19 97 VAL A C 1
ATOM 742 O O . VAL A 1 97 ? -15.400 -1.249 17.365 1.00 87.19 97 VAL A O 1
ATOM 745 N N . VAL A 1 98 ? -16.892 0.225 16.563 1.00 75.94 98 VAL A N 1
ATOM 746 C CA . VAL A 1 98 ? -16.162 0.454 15.313 1.00 75.94 98 VAL A CA 1
ATOM 747 C C . VAL A 1 98 ? -14.906 1.245 15.667 1.00 75.94 98 VAL A C 1
ATOM 749 O O . VAL A 1 98 ? -14.999 2.359 16.189 1.00 75.94 98 VAL A O 1
ATOM 752 N N . SER A 1 99 ? -13.733 0.650 15.446 1.00 69.38 99 SER A N 1
ATOM 753 C CA . SER A 1 99 ? -12.467 1.354 15.616 1.00 69.38 99 SER A CA 1
ATOM 754 C C . SER A 1 99 ? -12.452 2.560 14.678 1.00 69.38 99 SER A C 1
ATOM 756 O O . SER A 1 99 ? -12.870 2.485 13.522 1.00 69.38 99 SER A O 1
ATOM 758 N N . TRP A 1 100 ? -11.999 3.707 15.183 1.00 57.25 100 TRP A N 1
ATOM 759 C CA . TRP A 1 100 ? -11.794 4.879 14.342 1.00 57.25 100 TRP A CA 1
ATOM 760 C C . TRP A 1 100 ? -10.551 4.626 13.486 1.00 57.25 100 TRP A C 1
ATOM 762 O O . TRP A 1 100 ? -9.432 4.929 13.900 1.00 57.25 100 TRP A O 1
ATOM 772 N N . CYS A 1 101 ? -10.725 4.011 12.318 1.00 65.50 101 CYS A N 1
ATOM 773 C CA . CYS A 1 101 ? -9.641 3.842 11.361 1.00 65.50 101 CYS A CA 1
ATOM 774 C C . CYS A 1 101 ? -9.182 5.227 10.889 1.00 65.50 101 CYS A C 1
ATOM 776 O O . CYS A 1 101 ? -9.890 5.908 10.148 1.00 65.50 101 CYS A O 1
ATOM 778 N N . ARG A 1 102 ? -7.990 5.658 11.316 1.00 56.66 102 ARG A N 1
ATOM 779 C CA . ARG A 1 102 ? -7.307 6.810 10.718 1.00 56.66 102 ARG A CA 1
ATOM 780 C C . ARG A 1 102 ? -6.640 6.342 9.426 1.00 56.66 102 ARG A C 1
ATOM 782 O O . ARG A 1 102 ? -5.499 5.901 9.448 1.00 56.66 102 ARG A O 1
ATOM 789 N N . GLY A 1 103 ? -7.374 6.384 8.319 1.00 65.94 103 GLY A N 1
ATOM 790 C CA . GLY A 1 103 ? -6.785 6.253 6.988 1.00 65.94 103 GLY A CA 1
ATOM 791 C C . GLY A 1 103 ? -6.300 7.617 6.502 1.00 65.94 103 GLY A C 1
ATOM 792 O O . GLY A 1 103 ? -7.038 8.593 6.611 1.00 65.94 103 GLY A O 1
ATOM 793 N N . ALA A 1 104 ? -5.081 7.692 5.971 1.00 64.88 104 ALA A N 1
ATOM 794 C CA . ALA A 1 104 ? -4.636 8.836 5.182 1.00 64.88 104 ALA A CA 1
ATOM 795 C C . ALA A 1 104 ? -4.771 8.464 3.703 1.00 64.88 104 ALA A C 1
ATOM 797 O O . ALA A 1 104 ? -4.123 7.527 3.239 1.00 64.88 104 ALA A O 1
ATOM 798 N N . VAL A 1 105 ? -5.634 9.171 2.975 1.00 68.00 105 VAL A N 1
ATOM 799 C CA . VAL A 1 105 ? -5.685 9.087 1.512 1.00 68.00 105 VAL A CA 1
ATOM 800 C C . VAL A 1 105 ? -4.771 10.184 0.990 1.00 68.00 105 VAL A C 1
ATOM 802 O O . VAL A 1 105 ? -5.052 11.364 1.183 1.00 68.00 105 VAL A O 1
ATOM 805 N N . VAL A 1 106 ? -3.650 9.796 0.387 1.00 71.44 106 VAL A N 1
ATOM 806 C CA . VAL A 1 106 ? -2.763 10.734 -0.304 1.00 71.44 106 VAL A CA 1
ATOM 807 C C . VAL A 1 106 ? -3.205 10.773 -1.759 1.00 71.44 106 VAL A C 1
ATOM 809 O O . VAL A 1 106 ? -3.080 9.779 -2.475 1.00 71.44 106 VAL A O 1
ATOM 812 N N . GLU A 1 107 ? -3.758 11.904 -2.188 1.00 58.03 107 GLU A N 1
ATOM 813 C CA . GLU A 1 107 ? -4.073 12.128 -3.595 1.00 58.03 107 GLU A CA 1
ATOM 814 C C . GLU A 1 107 ? -2.760 12.318 -4.356 1.00 58.03 107 GLU A C 1
ATOM 816 O O . GLU A 1 107 ? -2.037 13.295 -4.164 1.00 58.03 107 GLU A O 1
ATOM 821 N N . THR A 1 108 ? -2.426 11.350 -5.206 1.00 69.94 108 THR A N 1
ATOM 822 C CA . THR A 1 108 ? -1.396 11.570 -6.225 1.00 69.94 108 THR A CA 1
ATOM 823 C C . THR A 1 108 ? -2.057 12.283 -7.402 1.00 69.94 108 THR A C 1
ATOM 825 O O . THR A 1 108 ? -3.169 11.901 -7.774 1.00 69.94 108 THR A O 1
ATOM 828 N N . PRO A 1 109 ? -1.429 13.316 -7.993 1.00 77.12 109 PRO A N 1
ATOM 829 C CA . PRO A 1 109 ? -2.006 13.993 -9.145 1.00 77.12 109 PRO A CA 1
ATOM 830 C C . PRO A 1 109 ? -2.251 12.977 -10.266 1.00 77.12 109 PRO A C 1
ATOM 832 O O . PRO A 1 109 ? -1.377 12.163 -10.575 1.00 77.12 109 PRO A O 1
ATOM 835 N N . ASP A 1 110 ? -3.437 13.032 -10.880 1.00 76.94 110 ASP A N 1
ATOM 836 C CA . ASP A 1 110 ? -3.914 12.052 -11.870 1.00 76.94 110 ASP A CA 1
ATOM 837 C C . ASP A 1 110 ? -2.900 11.763 -12.981 1.00 76.94 110 ASP A C 1
ATOM 839 O O . ASP A 1 110 ? -2.811 10.643 -13.494 1.00 76.94 110 ASP A O 1
ATOM 843 N N . GLU A 1 111 ? -2.129 12.780 -13.356 1.00 79.56 111 GLU A N 1
ATOM 844 C CA . GLU A 1 111 ? -1.092 12.681 -14.368 1.00 79.56 111 GLU A CA 1
ATOM 845 C C . GLU A 1 111 ? 0.042 11.732 -13.945 1.00 79.56 111 GLU A C 1
ATOM 847 O O . GLU A 1 111 ? 0.382 10.816 -14.694 1.00 79.56 111 GLU A O 1
ATOM 852 N N . TYR A 1 112 ? 0.558 11.867 -12.718 1.00 82.44 112 TYR A N 1
ATOM 853 C CA . TYR A 1 112 ? 1.613 11.004 -12.172 1.00 82.44 112 TYR A CA 1
ATOM 854 C C . TYR A 1 112 ? 1.171 9.540 -12.131 1.00 82.44 112 TYR A C 1
ATOM 856 O O . TYR A 1 112 ? 1.907 8.638 -12.536 1.00 82.44 112 TYR A O 1
ATOM 864 N N . ALA A 1 113 ? -0.072 9.294 -11.708 1.00 85.31 113 ALA A N 1
ATOM 865 C CA . ALA A 1 113 ? -0.623 7.948 -11.650 1.00 85.31 113 ALA A CA 1
ATOM 866 C C . ALA A 1 113 ? -0.756 7.310 -13.042 1.00 85.31 113 ALA A C 1
ATOM 868 O O . ALA A 1 113 ? -0.564 6.101 -13.180 1.00 85.31 113 ALA A O 1
ATOM 869 N N . ARG A 1 114 ? -1.120 8.080 -14.078 1.00 89.94 114 ARG A N 1
ATOM 870 C CA . ARG A 1 114 ? -1.211 7.584 -15.468 1.00 89.94 114 ARG A CA 1
ATOM 871 C C . ARG A 1 114 ? 0.167 7.238 -16.013 1.00 89.94 114 ARG A C 1
ATOM 873 O O . ARG A 1 114 ? 0.370 6.135 -16.504 1.00 89.94 114 ARG A O 1
ATOM 880 N N . ILE A 1 115 ? 1.114 8.145 -15.827 1.00 91.25 115 ILE A N 1
ATOM 881 C CA . ILE A 1 115 ? 2.506 7.984 -16.233 1.00 91.25 115 ILE A CA 1
ATOM 882 C C . ILE A 1 115 ? 3.136 6.748 -15.586 1.00 91.25 115 ILE A C 1
ATOM 884 O O . ILE A 1 115 ? 3.705 5.907 -16.276 1.00 91.25 115 ILE A O 1
ATOM 888 N N . SER A 1 116 ? 2.990 6.596 -14.268 1.00 90.00 116 SER A N 1
ATOM 889 C CA . SER A 1 116 ? 3.549 5.457 -13.533 1.00 90.00 116 SER A CA 1
ATOM 890 C C . SER A 1 116 ? 2.981 4.119 -14.024 1.00 90.00 116 SER A C 1
ATOM 892 O O . SER A 1 116 ? 3.705 3.120 -14.113 1.00 90.00 116 SER A O 1
ATOM 894 N N . ARG A 1 117 ? 1.699 4.097 -14.419 1.00 93.62 117 ARG A N 1
ATOM 895 C CA . ARG A 1 117 ? 1.075 2.930 -15.059 1.00 93.62 117 ARG A CA 1
ATOM 896 C C . ARG A 1 117 ? 1.705 2.628 -16.416 1.00 93.62 117 ARG A C 1
ATOM 898 O O . ARG A 1 117 ? 2.122 1.493 -16.615 1.00 93.62 117 ARG A O 1
ATOM 905 N N . THR A 1 118 ? 1.856 3.623 -17.288 1.00 94.56 118 THR A N 1
ATOM 906 C CA . THR A 1 118 ? 2.486 3.448 -18.608 1.00 94.56 118 THR A CA 1
ATOM 907 C C . THR A 1 118 ? 3.942 2.986 -18.504 1.00 94.56 118 THR A C 1
ATOM 909 O O . THR A 1 118 ? 4.333 2.051 -19.197 1.00 94.56 118 THR A O 1
ATOM 912 N N . ILE A 1 119 ? 4.729 3.548 -17.577 1.00 95.19 119 ILE A N 1
ATOM 913 C CA . ILE A 1 119 ? 6.093 3.066 -17.288 1.00 95.19 119 ILE A CA 1
ATOM 914 C C . ILE A 1 119 ? 6.050 1.573 -16.935 1.00 95.19 119 ILE A C 1
ATOM 916 O O . ILE A 1 119 ? 6.782 0.771 -17.509 1.00 95.19 119 ILE A O 1
ATOM 920 N N . SER A 1 120 ? 5.135 1.180 -16.047 1.00 95.44 120 SER A N 1
ATOM 921 C CA . SER A 1 120 ? 4.989 -0.216 -15.621 1.00 95.44 120 SER A CA 1
ATOM 922 C C . SER A 1 120 ? 4.538 -1.150 -16.756 1.00 95.44 120 SER A C 1
ATOM 924 O O . SER A 1 120 ? 4.879 -2.330 -16.755 1.00 95.44 120 SER A O 1
ATOM 926 N N . GLU A 1 121 ? 3.760 -0.660 -17.721 1.00 97.31 121 GLU A N 1
ATOM 927 C CA . GLU A 1 121 ? 3.365 -1.416 -18.917 1.00 97.31 121 GLU A CA 1
ATOM 928 C C . GLU A 1 121 ? 4.561 -1.670 -19.838 1.00 97.31 121 GLU A C 1
ATOM 930 O O . GLU A 1 121 ?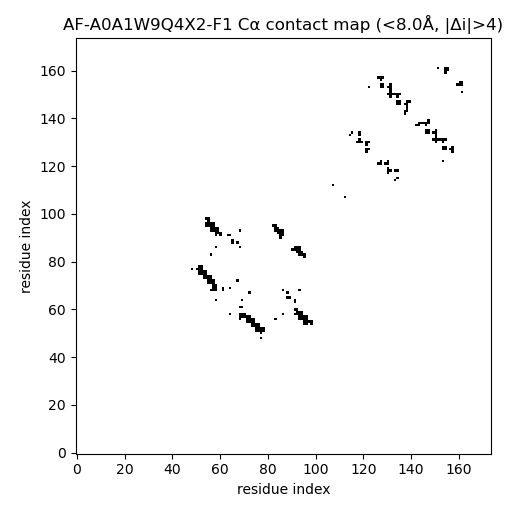 4.758 -2.800 -20.289 1.00 97.31 121 GLU A O 1
ATOM 935 N N . TYR A 1 122 ? 5.408 -0.663 -20.052 1.00 95.94 122 TYR A N 1
ATOM 936 C CA . TYR A 1 122 ? 6.634 -0.809 -20.836 1.00 95.94 122 TYR A CA 1
ATOM 937 C C . TYR A 1 122 ? 7.652 -1.738 -20.174 1.00 95.94 122 TYR A C 1
ATOM 939 O O . TYR A 1 122 ? 8.245 -2.572 -20.858 1.00 95.94 122 TYR A O 1
ATOM 947 N N . GLU A 1 123 ? 7.787 -1.681 -18.849 1.00 95.88 123 GLU A N 1
ATOM 948 C CA . GLU A 1 123 ? 8.597 -2.631 -18.078 1.00 95.88 123 GLU A CA 1
ATOM 949 C C . GLU A 1 123 ? 8.092 -4.072 -18.250 1.00 95.88 123 GLU A C 1
ATOM 951 O O . GLU A 1 123 ? 8.870 -4.977 -18.550 1.00 95.88 123 GLU A O 1
ATOM 956 N N . LYS A 1 124 ? 6.773 -4.295 -18.142 1.00 96.81 124 LYS A N 1
ATOM 957 C CA . LYS A 1 124 ? 6.160 -5.620 -18.359 1.00 96.81 124 LYS A CA 1
ATOM 958 C C . LYS A 1 124 ? 6.343 -6.129 -19.788 1.00 96.81 124 LYS A C 1
ATOM 960 O O . LYS A 1 124 ? 6.483 -7.332 -19.985 1.00 96.81 124 LYS A O 1
ATOM 965 N N . ALA A 1 125 ? 6.346 -5.230 -20.770 1.00 95.19 125 ALA A N 1
ATOM 966 C CA . ALA A 1 125 ? 6.600 -5.555 -22.170 1.00 95.19 125 ALA A CA 1
ATOM 967 C C . ALA A 1 125 ? 8.097 -5.755 -22.491 1.00 95.19 125 ALA A C 1
ATOM 969 O O . ALA A 1 125 ? 8.432 -6.094 -23.624 1.00 95.19 125 ALA A O 1
ATOM 970 N N . GLY A 1 126 ? 9.002 -5.537 -21.528 1.00 94.56 126 GLY A N 1
ATOM 971 C CA . GLY A 1 126 ? 10.452 -5.622 -21.729 1.00 94.56 126 GLY A CA 1
ATOM 972 C C . GLY A 1 126 ? 11.056 -4.435 -22.491 1.00 94.56 126 GLY A C 1
ATOM 973 O O . GLY A 1 126 ? 12.229 -4.475 -22.860 1.00 94.56 126 GLY A O 1
ATOM 974 N N . MET A 1 127 ? 10.288 -3.365 -22.714 1.00 94.44 127 MET A N 1
ATOM 975 C CA . MET A 1 127 ? 10.734 -2.126 -23.359 1.00 94.44 127 MET A CA 1
ATOM 976 C C . MET A 1 127 ? 11.416 -1.205 -22.341 1.00 94.44 127 MET A C 1
ATOM 978 O O . MET A 1 127 ? 10.960 -0.097 -22.056 1.00 94.44 127 MET A O 1
ATOM 982 N N . TRP A 1 128 ? 12.521 -1.683 -21.770 1.00 94.62 128 TRP A N 1
ATOM 983 C CA . TRP A 1 128 ? 13.217 -1.021 -20.664 1.00 94.62 128 TRP A CA 1
ATOM 984 C C . TRP A 1 128 ? 13.779 0.358 -21.033 1.00 94.62 128 TRP A C 1
ATOM 986 O O . TRP A 1 128 ? 13.715 1.267 -20.214 1.00 94.62 128 TRP A O 1
ATOM 996 N N . SER A 1 129 ? 14.265 0.551 -22.264 1.00 92.50 129 SER A N 1
ATOM 997 C CA . SER A 1 129 ? 14.766 1.855 -22.730 1.00 92.50 129 SER A CA 1
ATOM 998 C C . SER A 1 129 ? 13.660 2.911 -22.775 1.00 92.50 129 SER A C 1
ATOM 1000 O O . SER A 1 129 ? 13.848 4.028 -22.305 1.00 92.50 129 SER A O 1
ATOM 1002 N N . HIS A 1 130 ? 12.481 2.533 -23.270 1.00 91.00 130 HIS A N 1
ATOM 1003 C CA . HIS A 1 130 ? 11.332 3.426 -23.374 1.00 91.00 130 HIS A CA 1
ATOM 1004 C C . HIS A 1 130 ? 10.706 3.720 -22.001 1.00 91.00 130 HIS A C 1
ATOM 1006 O O . HIS A 1 130 ? 10.306 4.848 -21.719 1.00 91.00 130 HIS A O 1
ATOM 1012 N N . ALA A 1 131 ? 10.692 2.727 -21.104 1.00 95.50 131 ALA A N 1
ATOM 1013 C CA . ALA A 1 131 ? 10.317 2.927 -19.707 1.00 95.50 131 ALA A CA 1
ATOM 1014 C C . ALA A 1 131 ? 11.278 3.885 -18.979 1.00 95.50 131 ALA A C 1
ATOM 1016 O O . ALA A 1 131 ? 10.837 4.705 -18.174 1.00 95.50 131 ALA A O 1
ATOM 1017 N N . ALA A 1 132 ? 12.582 3.781 -19.256 1.00 94.00 132 ALA A N 1
ATOM 1018 C CA . ALA A 1 132 ? 13.607 4.621 -18.649 1.00 94.00 132 ALA A CA 1
ATOM 1019 C C . ALA A 1 132 ? 13.486 6.087 -19.080 1.00 94.00 132 ALA A C 1
ATOM 1021 O O . ALA A 1 132 ? 13.454 6.966 -18.227 1.00 94.00 132 ALA A O 1
ATOM 1022 N N . GLU A 1 133 ? 13.349 6.342 -20.382 1.00 93.75 133 GLU A N 1
ATOM 1023 C CA . GLU A 1 133 ? 13.194 7.693 -20.936 1.00 93.75 133 GLU A CA 1
ATOM 1024 C C . GLU A 1 133 ? 11.947 8.401 -20.388 1.00 93.75 133 GLU A C 1
ATOM 1026 O O . GLU A 1 133 ? 12.000 9.569 -19.986 1.00 93.75 133 GLU A O 1
ATOM 1031 N N . LEU A 1 134 ? 10.829 7.672 -20.315 1.00 93.69 134 LEU A N 1
ATOM 1032 C CA . LEU A 1 134 ? 9.583 8.195 -19.770 1.00 93.69 134 LEU A CA 1
ATOM 1033 C C . LEU A 1 134 ? 9.739 8.544 -18.280 1.00 93.69 134 LEU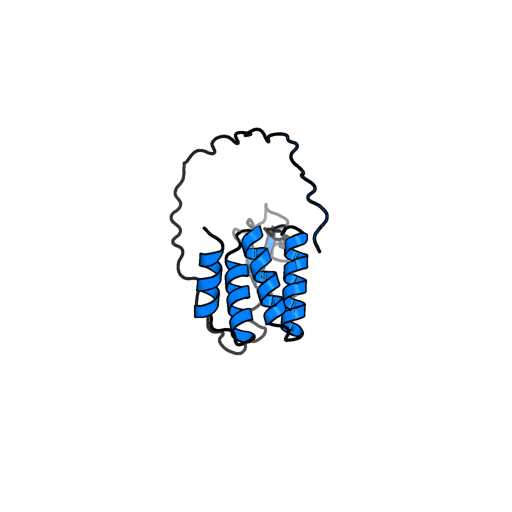 A C 1
ATOM 1035 O O . LEU A 1 134 ? 9.358 9.635 -17.857 1.00 93.69 134 LEU A O 1
ATOM 1039 N N . ALA A 1 135 ? 10.342 7.655 -17.485 1.00 93.19 135 ALA A N 1
ATOM 1040 C CA . ALA A 1 135 ? 10.604 7.902 -16.068 1.00 93.19 135 ALA A CA 1
ATOM 1041 C C . ALA A 1 135 ? 11.555 9.093 -15.840 1.00 93.19 135 ALA A C 1
ATOM 1043 O O . ALA A 1 135 ? 11.300 9.906 -14.952 1.00 93.19 135 ALA A O 1
ATOM 1044 N N . ASP A 1 136 ? 12.598 9.233 -16.660 1.00 92.50 136 ASP A N 1
ATOM 1045 C CA . ASP A 1 136 ? 13.587 10.313 -16.565 1.00 92.50 136 ASP A CA 1
ATOM 1046 C C . ASP A 1 136 ? 12.947 11.679 -16.843 1.00 92.50 136 ASP A C 1
ATOM 1048 O O . ASP A 1 136 ? 12.984 12.568 -15.991 1.00 92.50 136 ASP A O 1
ATOM 1052 N N . THR A 1 137 ? 12.220 11.797 -17.959 1.00 91.62 137 THR A N 1
ATOM 1053 C CA . THR A 1 137 ? 11.489 13.017 -18.351 1.00 91.62 137 THR A CA 1
ATOM 1054 C C . THR A 1 137 ? 10.508 13.462 -17.266 1.00 91.62 137 THR A C 1
ATOM 1056 O O . THR A 1 137 ? 10.365 14.648 -16.955 1.00 91.62 137 THR A O 1
ATOM 1059 N N . HIS A 1 138 ? 9.802 12.507 -16.660 1.00 90.62 138 HIS A N 1
ATOM 1060 C CA . HIS A 1 138 ? 8.867 12.819 -15.587 1.00 90.62 138 HIS A CA 1
ATOM 1061 C C . HIS A 1 138 ? 9.556 13.154 -14.267 1.00 90.62 138 HIS A C 1
ATOM 1063 O O . HIS A 1 138 ? 9.036 13.998 -13.533 1.00 90.62 138 HIS A O 1
ATOM 1069 N N . SER A 1 139 ? 10.724 12.569 -13.995 1.00 90.44 139 SER A N 1
ATOM 1070 C CA . SER A 1 139 ? 11.552 12.936 -12.847 1.00 90.44 139 SER A CA 1
ATOM 1071 C C . SER A 1 139 ? 12.080 14.366 -12.961 1.00 90.44 139 SER A C 1
ATOM 1073 O O . SER A 1 139 ? 11.998 15.103 -11.985 1.00 90.44 139 SER A O 1
ATOM 1075 N N . GLU A 1 140 ? 12.515 14.806 -14.148 1.00 88.69 140 GLU A N 1
ATOM 1076 C CA . GLU A 1 140 ? 12.989 16.178 -14.380 1.00 88.69 140 GLU A CA 1
ATOM 1077 C C . GLU A 1 140 ? 11.867 17.203 -14.175 1.00 88.69 140 GLU A C 1
ATOM 1079 O O . GLU A 1 140 ? 12.070 18.251 -13.566 1.00 88.69 140 GLU A O 1
ATOM 1084 N N . ARG A 1 141 ? 10.654 16.882 -14.638 1.00 84.56 141 ARG A N 1
ATOM 1085 C CA . ARG A 1 141 ? 9.496 17.777 -14.538 1.00 84.56 141 ARG A CA 1
ATOM 1086 C C . ARG A 1 141 ? 8.955 17.934 -13.114 1.00 84.56 141 ARG A C 1
ATOM 1088 O O . ARG A 1 141 ? 8.478 19.010 -12.766 1.00 84.56 141 ARG A O 1
ATOM 1095 N N . ILE A 1 142 ? 8.950 16.856 -12.330 1.00 83.94 142 ILE A N 1
ATOM 1096 C CA . ILE A 1 142 ? 8.337 16.819 -10.988 1.00 83.94 142 ILE A CA 1
ATOM 1097 C C . ILE A 1 142 ? 9.392 16.992 -9.884 1.00 83.94 142 ILE A C 1
ATOM 1099 O O . ILE A 1 142 ? 9.060 17.401 -8.775 1.00 83.94 142 ILE A O 1
ATOM 1103 N N . GLY A 1 143 ? 10.661 16.707 -10.180 1.00 82.38 143 GLY A N 1
ATOM 1104 C CA . GLY A 1 143 ? 11.735 16.640 -9.191 1.00 82.38 143 GLY A CA 1
ATOM 1105 C C . GLY A 1 143 ? 11.678 15.385 -8.314 1.00 82.38 143 GLY A C 1
ATOM 1106 O O . GLY A 1 143 ? 12.221 15.394 -7.213 1.00 82.38 143 GLY A O 1
ATOM 1107 N N . ASP A 1 144 ? 11.003 14.318 -8.760 1.00 83.94 144 ASP A N 1
ATOM 1108 C CA . ASP A 1 144 ? 10.866 13.071 -7.995 1.00 83.94 144 ASP A CA 1
ATOM 1109 C C . ASP A 1 144 ? 12.119 12.192 -8.142 1.00 83.94 144 ASP A C 1
ATOM 1111 O O . ASP A 1 144 ? 12.347 11.551 -9.174 1.00 83.94 144 ASP A O 1
ATOM 1115 N N . GLU A 1 145 ? 12.925 12.137 -7.083 1.00 86.31 145 GLU A N 1
ATOM 1116 C CA . GLU A 1 145 ? 14.132 11.310 -7.014 1.00 86.31 145 GLU A CA 1
ATOM 1117 C C . GLU A 1 145 ? 13.824 9.810 -7.174 1.00 86.31 145 GLU A C 1
ATOM 1119 O O . GLU A 1 145 ? 14.607 9.078 -7.785 1.00 86.31 145 GLU A O 1
ATOM 1124 N N . GLY A 1 146 ? 12.654 9.349 -6.715 1.00 87.94 146 GLY A N 1
ATOM 1125 C CA . GLY A 1 146 ? 12.236 7.955 -6.863 1.00 87.94 146 GLY A CA 1
ATOM 1126 C C . GLY A 1 146 ? 12.075 7.550 -8.330 1.00 87.94 146 GLY A C 1
ATOM 1127 O O . GLY A 1 146 ? 12.553 6.490 -8.745 1.00 87.94 146 GLY A O 1
ATOM 1128 N N . MET A 1 147 ? 11.472 8.423 -9.144 1.00 89.94 147 MET A N 1
ATOM 1129 C CA . MET A 1 147 ? 11.354 8.220 -10.593 1.00 89.94 147 MET A CA 1
ATOM 1130 C C . MET A 1 147 ? 12.713 8.255 -11.296 1.00 89.94 147 MET A C 1
ATOM 1132 O O . MET A 1 147 ? 12.950 7.444 -12.191 1.00 89.94 147 MET A O 1
ATOM 1136 N N . LYS A 1 148 ? 13.638 9.114 -10.852 1.00 90.62 148 LYS A N 1
ATOM 1137 C CA . LYS A 1 148 ? 15.003 9.171 -11.396 1.00 90.62 148 LYS A CA 1
ATOM 1138 C C . LYS A 1 148 ? 15.772 7.872 -11.150 1.00 90.62 148 LYS A C 1
ATOM 1140 O O . LYS A 1 148 ? 16.392 7.327 -12.061 1.00 90.62 148 LYS A O 1
ATOM 1145 N N . LEU A 1 149 ? 15.704 7.324 -9.936 1.00 92.06 149 LEU A N 1
ATOM 1146 C CA . LEU A 1 149 ? 16.338 6.041 -9.616 1.00 92.06 149 LEU A CA 1
ATOM 1147 C C . LEU A 1 149 ? 15.720 4.884 -10.412 1.00 92.06 149 LEU A C 1
ATOM 1149 O O . LEU A 1 149 ? 16.446 4.016 -10.903 1.00 92.06 149 LEU A O 1
ATOM 1153 N N . ARG A 1 150 ? 14.394 4.898 -10.596 1.00 94.12 150 ARG A N 1
ATOM 1154 C CA . ARG A 1 150 ? 13.687 3.929 -11.446 1.00 94.12 150 ARG A CA 1
ATOM 1155 C 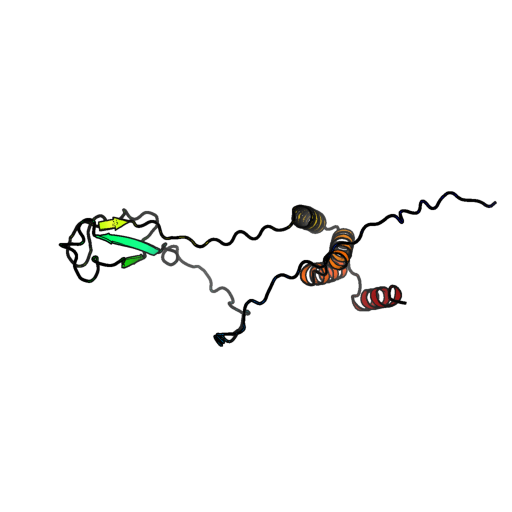C . ARG A 1 150 ? 14.132 4.024 -12.908 1.00 94.12 150 ARG A C 1
ATOM 1157 O O . ARG A 1 150 ? 14.353 2.991 -13.537 1.00 94.12 150 ARG A O 1
ATOM 1164 N N . ALA A 1 151 ? 14.325 5.236 -13.431 1.00 93.88 151 ALA A N 1
ATOM 1165 C CA . ALA A 1 151 ? 14.854 5.457 -14.774 1.00 93.88 151 ALA A CA 1
ATOM 1166 C C . ALA A 1 151 ? 16.257 4.852 -14.938 1.00 93.88 151 ALA A C 1
ATOM 1168 O O . ALA A 1 151 ? 16.494 4.093 -15.876 1.00 93.88 151 ALA A O 1
ATOM 1169 N N . LEU A 1 152 ? 17.167 5.109 -13.991 1.00 92.31 152 LEU A N 1
ATOM 1170 C CA . LEU A 1 152 ? 18.525 4.552 -14.007 1.00 92.31 152 LEU A CA 1
ATOM 1171 C C . LEU A 1 152 ? 18.527 3.018 -13.961 1.00 92.31 152 LEU A C 1
ATOM 1173 O O . LEU A 1 152 ? 19.281 2.378 -14.693 1.00 92.31 152 LEU A O 1
ATOM 1177 N N . ASP A 1 153 ? 17.672 2.407 -13.141 1.00 93.56 153 ASP A N 1
ATOM 1178 C CA . ASP A 1 153 ? 17.545 0.948 -13.111 1.00 93.56 153 ASP A CA 1
ATOM 1179 C C . ASP A 1 153 ? 17.024 0.382 -14.441 1.00 93.56 153 ASP A C 1
ATOM 1181 O O . ASP A 1 153 ? 17.552 -0.611 -14.946 1.00 93.56 153 ASP A O 1
ATOM 1185 N N . ASN A 1 154 ? 16.051 1.051 -15.061 1.00 94.56 154 ASN A N 1
ATOM 1186 C CA . ASN A 1 154 ? 15.531 0.658 -16.368 1.00 94.56 154 ASN A CA 1
ATOM 1187 C C . ASN A 1 154 ? 16.582 0.814 -17.480 1.00 94.56 154 ASN A C 1
ATOM 1189 O O . ASN A 1 154 ? 16.730 -0.088 -18.305 1.00 94.56 154 ASN A O 1
ATOM 1193 N N . TYR A 1 155 ? 17.387 1.879 -17.467 1.00 92.75 155 TYR A N 1
ATOM 1194 C CA . TYR A 1 155 ? 18.521 2.016 -18.385 1.00 92.75 155 TYR A CA 1
ATOM 1195 C C . TYR A 1 155 ? 19.548 0.892 -18.203 1.00 92.75 155 TYR A C 1
ATOM 1197 O O . TYR A 1 155 ? 20.007 0.310 -19.187 1.00 92.75 155 TYR A O 1
ATOM 1205 N N . ARG A 1 156 ? 19.856 0.519 -16.955 1.00 92.25 156 ARG A N 1
ATOM 1206 C CA . ARG A 1 156 ? 20.734 -0.621 -16.654 1.00 92.25 156 ARG A CA 1
ATOM 1207 C C . ARG A 1 156 ? 20.162 -1.930 -17.207 1.00 92.25 156 ARG A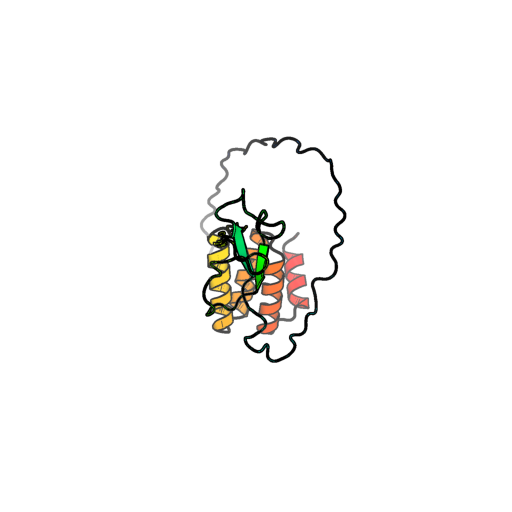 C 1
ATOM 1209 O O . ARG A 1 156 ? 20.892 -2.695 -17.831 1.00 92.25 156 ARG A O 1
ATOM 1216 N N . LYS A 1 157 ? 18.860 -2.180 -17.026 1.00 92.50 157 LYS A N 1
ATOM 1217 C CA . LYS A 1 157 ? 18.159 -3.363 -17.567 1.00 92.50 157 LYS A CA 1
ATOM 1218 C C . LYS A 1 157 ? 18.130 -3.395 -19.095 1.00 92.50 157 LYS A C 1
ATOM 1220 O O . LYS A 1 157 ? 18.168 -4.474 -19.677 1.00 92.50 157 LYS A O 1
ATOM 1225 N N . ALA A 1 158 ? 18.098 -2.231 -19.738 1.00 91.69 158 ALA A N 1
ATOM 1226 C CA . ALA A 1 158 ? 18.229 -2.100 -21.186 1.00 91.69 158 ALA A CA 1
ATOM 1227 C C . ALA A 1 158 ? 19.675 -2.291 -21.692 1.00 91.69 158 ALA A C 1
ATOM 1229 O O . ALA A 1 158 ? 19.886 -2.358 -22.901 1.00 91.69 158 ALA A O 1
ATOM 1230 N N . GLY A 1 159 ? 20.661 -2.399 -20.793 1.00 89.31 159 GLY A N 1
ATOM 1231 C CA . GLY A 1 159 ? 22.068 -2.623 -21.132 1.00 89.31 159 GLY A CA 1
ATOM 1232 C C . GLY A 1 159 ? 22.897 -1.349 -21.316 1.00 89.31 159 GLY A C 1
ATOM 1233 O O . GLY A 1 159 ? 24.005 -1.430 -21.842 1.00 89.31 159 GLY A O 1
ATOM 1234 N N . TYR A 1 160 ? 22.399 -0.183 -20.892 1.00 83.25 160 TYR A N 1
ATOM 1235 C CA . TYR A 1 160 ? 23.191 1.049 -20.876 1.00 83.25 160 TYR A CA 1
ATOM 1236 C C . TYR A 1 160 ? 24.104 1.098 -19.646 1.00 83.25 160 TYR A C 1
ATOM 1238 O O . TYR A 1 160 ? 23.695 0.757 -18.534 1.00 83.25 160 TYR A O 1
ATOM 1246 N N . ASP A 1 161 ? 25.335 1.576 -19.837 1.00 78.25 161 ASP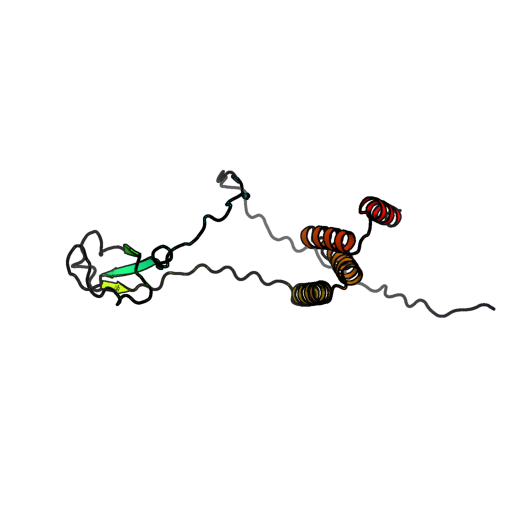 A N 1
ATOM 1247 C CA . ASP A 1 161 ? 26.254 1.851 -18.734 1.00 78.25 161 ASP A CA 1
ATOM 1248 C C . ASP A 1 161 ? 25.917 3.200 -18.079 1.00 78.25 161 ASP A C 1
ATOM 1250 O O . ASP A 1 161 ? 25.873 4.243 -18.741 1.00 78.25 161 ASP A O 1
ATOM 1254 N N . LEU A 1 162 ? 25.694 3.192 -16.764 1.00 68.75 162 LEU A N 1
ATOM 1255 C CA . LEU A 1 162 ? 25.245 4.366 -16.006 1.00 68.75 162 LEU A CA 1
ATOM 1256 C C . LEU A 1 162 ? 26.261 5.514 -16.045 1.00 68.75 162 LEU A C 1
ATOM 1258 O O . LEU A 1 162 ? 25.872 6.682 -16.033 1.00 68.75 162 LEU A O 1
ATOM 1262 N N . GLY A 1 163 ? 27.551 5.195 -16.198 1.00 64.44 163 GLY A N 1
ATOM 1263 C CA . GLY A 1 163 ? 28.618 6.187 -16.357 1.00 64.44 163 GLY A CA 1
ATOM 1264 C C . GLY A 1 163 ? 28.546 6.989 -17.665 1.00 64.44 163 GLY A C 1
ATOM 1265 O O . GLY A 1 163 ? 29.188 8.035 -17.785 1.00 64.44 163 GLY A O 1
ATOM 1266 N N . THR A 1 164 ? 27.767 6.535 -18.652 1.00 59.12 164 THR A N 1
ATOM 1267 C CA . THR A 1 164 ? 27.524 7.273 -19.903 1.00 59.12 164 THR A C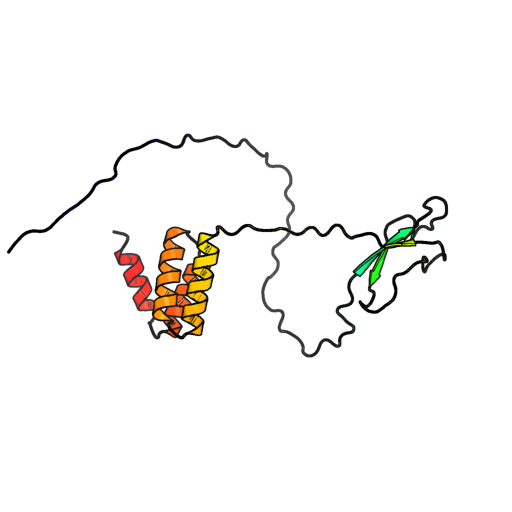A 1
ATOM 1268 C C . THR A 1 164 ? 26.371 8.272 -19.749 1.00 59.12 164 THR A C 1
ATOM 1270 O O . THR A 1 164 ? 26.429 9.366 -20.306 1.00 59.12 164 THR A O 1
ATOM 1273 N N . LEU A 1 165 ? 25.364 7.958 -18.929 1.00 59.06 165 LEU A N 1
ATOM 1274 C CA . LEU A 1 165 ? 24.174 8.798 -18.735 1.00 59.06 165 LEU A CA 1
ATOM 1275 C C . LEU A 1 165 ? 24.454 10.039 -17.873 1.00 59.06 165 LEU A C 1
ATOM 1277 O O . LEU A 1 165 ? 23.985 11.129 -18.198 1.00 59.06 165 LEU A O 1
ATOM 1281 N N . GLU A 1 166 ? 25.306 9.924 -16.848 1.00 57.44 166 GLU A N 1
ATOM 1282 C CA . GLU A 1 166 ? 25.742 11.076 -16.034 1.00 57.44 166 GLU A CA 1
ATOM 1283 C C . GLU A 1 166 ? 26.450 12.166 -16.858 1.00 57.44 166 GLU A C 1
ATOM 1285 O O . GLU A 1 166 ? 26.394 13.352 -16.522 1.00 57.44 166 GLU A O 1
ATOM 1290 N N . LYS A 1 167 ? 27.104 11.787 -17.964 1.00 51.84 167 LYS A N 1
ATOM 1291 C CA . LYS A 1 167 ? 27.784 12.730 -18.865 1.00 51.84 167 LYS A CA 1
ATOM 1292 C C . LYS A 1 167 ? 26.786 13.538 -19.693 1.00 51.84 167 LYS A C 1
ATOM 1294 O O . LYS A 1 167 ? 26.995 14.732 -19.891 1.00 51.84 167 LYS A O 1
ATOM 1299 N N . HIS A 1 168 ? 25.683 12.921 -20.116 1.00 51.44 168 HIS A N 1
ATOM 1300 C CA . HIS A 1 168 ? 24.612 13.613 -20.832 1.00 51.44 168 HIS A CA 1
ATOM 1301 C C . HIS A 1 168 ? 23.815 14.555 -19.919 1.00 51.44 168 HIS A C 1
ATOM 1303 O O . HIS A 1 168 ? 23.459 15.651 -20.352 1.00 51.44 168 HIS A O 1
ATOM 1309 N N . ALA A 1 169 ? 23.634 14.194 -18.643 1.00 54.12 169 ALA A N 1
ATOM 1310 C CA . ALA A 1 169 ? 23.009 15.067 -17.647 1.00 54.12 169 ALA A CA 1
ATOM 1311 C C . ALA A 1 169 ? 23.801 16.372 -17.421 1.00 54.12 169 ALA A C 1
ATOM 1313 O O . ALA A 1 169 ? 23.202 17.435 -17.298 1.00 54.12 169 ALA A O 1
ATOM 1314 N N . LYS A 1 170 ? 25.142 16.319 -17.438 1.00 48.88 170 LYS A N 1
ATOM 1315 C CA . LYS A 1 170 ? 25.999 17.518 -17.328 1.00 48.88 170 LYS A CA 1
ATOM 1316 C C . LYS A 1 170 ? 26.023 18.382 -18.591 1.00 48.88 170 LYS A C 1
ATOM 1318 O O . LYS A 1 170 ? 26.262 19.574 -18.496 1.00 48.88 170 LYS A O 1
ATOM 1323 N N . SER A 1 171 ? 25.769 17.807 -19.768 1.00 42.72 171 SER A N 1
ATOM 1324 C CA . SER A 1 171 ? 25.807 18.558 -21.034 1.00 42.72 171 SER A CA 1
ATOM 1325 C C . SER A 1 171 ? 24.574 19.430 -21.307 1.00 42.72 171 SER A C 1
ATOM 1327 O O . SER A 1 171 ? 24.610 20.244 -22.221 1.00 42.72 171 SER A O 1
ATOM 1329 N N . LYS A 1 172 ? 23.483 19.263 -20.545 1.00 45.75 172 LYS A N 1
ATOM 1330 C CA . LYS A 1 172 ? 22.254 20.071 -20.675 1.00 45.75 172 LYS A CA 1
ATOM 1331 C C . LYS A 1 172 ? 22.198 21.271 -19.712 1.00 45.75 172 LYS A C 1
ATOM 1333 O O . LYS A 1 172 ? 21.207 21.992 -19.727 1.00 45.75 172 LYS A O 1
ATOM 1338 N N . SER A 1 173 ? 23.209 21.462 -18.859 1.00 40.81 173 SER A N 1
ATOM 1339 C CA . SER A 1 173 ? 23.227 22.486 -17.802 1.00 40.81 173 SER A CA 1
ATOM 1340 C C . SER A 1 173 ? 24.215 23.640 -18.042 1.00 40.81 173 SER A C 1
ATOM 1342 O O . SER A 1 173 ? 24.609 24.273 -17.066 1.00 40.81 173 SER A O 1
ATOM 1344 N N . ASP A 1 174 ? 24.615 23.892 -19.294 1.00 33.53 174 ASP A N 1
ATOM 1345 C CA . ASP A 1 174 ? 25.420 25.056 -19.717 1.00 33.53 174 ASP A CA 1
ATOM 1346 C C . ASP A 1 174 ? 24.624 25.960 -20.673 1.00 33.53 174 ASP A C 1
ATOM 1348 O O . ASP A 1 174 ? 23.940 25.412 -21.572 1.00 33.53 174 ASP A O 1
#

Solvent-accessible surface area (backbone atoms only — not comparable to full-atom values): 11343 Å² total; per-residu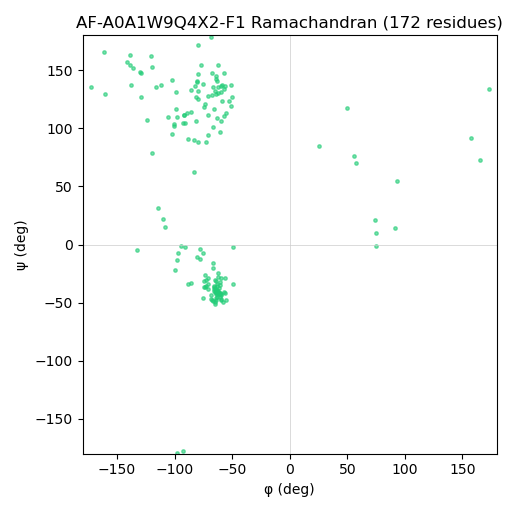e (Å²): 132,87,86,88,90,77,92,80,86,86,86,78,86,83,87,83,76,88,76,84,78,77,85,81,75,91,84,78,92,75,91,74,78,87,74,77,94,76,82,83,76,83,78,83,80,84,60,88,77,81,76,41,51,77,42,40,32,31,34,73,52,59,91,76,36,51,88,65,34,54,41,78,38,76,45,77,40,52,86,87,54,78,80,66,55,47,36,94,88,75,62,46,53,30,39,75,46,84,75,85,78,84,77,84,85,80,84,69,58,70,65,60,59,51,50,55,49,53,34,52,51,28,50,75,71,66,38,20,54,62,23,12,53,54,28,37,58,52,14,71,76,71,66,41,64,68,38,39,54,51,12,54,52,23,30,45,73,57,69,48,63,68,81,59,53,60,55,56,62,60,66,74,75,119

Foldseek 3Di:
DDDDDDDDDDDDDDDDDDDDDDDPDDDDDDDDDPPDDDDPDDDDDDDLPPPQDKWKKAAPDLVPDDPQRVDIDIDRDHPPDDDDQADPVPRGGMDTDDPPDPDDDDDDPPVVVVLVVVLVVCVVVLVLQVSLVSLCVVCVVPVDVVSNVSSLVSCVSVVDDSVVVVVVVVVVPD

Nearest PDB structures (foldseek):
  8sxh-assembly1_C  TM=7.949E-01  e=1.018E+00  Pseudomonas aeruginosa
  9gaw-assembly1_P  TM=8.451E-01  e=1.392E+00  Homo sapiens
  5a31-assembly1_F  TM=8.457E-01  e=1.482E+00  Homo sapiens
  5g04-assembly1_F  TM=8.360E-01  e=1.578E+00  Homo sapiens
  9gaw-assembly1_J  TM=7.884E-01  e=1.578E+00  Homo sapiens

pLDDT: mean 70.18, std 23.59, range [29.67, 97.31]

Secondary structure (DSSP, 8-state):
----------------------------------------PPPS---TTTTPPEEEEEES-GGG--TTTSS-EEEE--TTSPPP-B-TTT--BEEEEPP----------HHHHHHHHHHHHHHHTT-HHHHHHHHHHHHHHHT-HHHHHHHHHHHHHTT--HHHHHHHHHHT--

Sequence (174 aa):
MNVPPGQEDFSSAPGLRAGLFGDLSAGDTCPLRILDFVELRLPPLISHEETAPSRQYEAIDRRNACNTCAGRFEVIQRMDDPLLDVCPSCGQKVRKVVSWCRGAVVETPDEYARISRTISEYEKAGMWSHAAELADTHSERIGDEGMKLRALDNYRKAGYDLGTLEKHAKSKSD

Radius of gyration: 28.83 Å; Cα contacts (8 Å, |Δi|>4): 143; chains: 1; bounding box: 53×58×86 Å